Protein AF-F9EDN5-F1 (afdb_monomer)

Secondary structure (DSSP, 8-state):
----PPPPPTTS---HHHHHHHHHHHHHHHHHHIIIII--PPPEEE--SS-TTSPPEEEPS---HHHHHHHHHHH--SHHHHHHHHHHHHHHHHHHHHHHHHHHHHHHHHHHHHH---PPPPTTSTTGGGG-GGG-

Foldseek 3Di:
DPQPQDDDDPDDPDLVQLSVLVSVLSVLVVVLCCQQPVDKDDKDWAQDPVDNPDGTDIDHIDQHLVSLLPVQCVRDVDPVSVVVSVVSVVVSVVVNVVSVVSNVVSVVVNVVCVVDVDDADDPPDPRNCVSDPPPD

Solvent-accessible surface area (backbone atoms only — not comparable to full-atom values): 8125 Å² total; per-residue (Å²): 137,79,83,63,71,75,80,82,70,89,90,59,94,68,62,61,66,46,54,50,40,52,31,54,34,45,52,46,52,51,51,47,48,37,52,63,74,65,38,55,45,75,60,47,75,42,78,32,92,89,37,90,86,49,75,62,50,67,47,76,48,67,40,32,53,70,46,55,52,57,50,40,57,79,74,42,89,45,73,66,32,53,53,49,31,52,52,50,40,52,52,51,54,51,52,52,52,52,48,52,50,53,44,50,54,34,50,53,51,42,52,46,39,71,76,54,75,70,78,82,59,56,93,87,40,84,66,35,61,69,75,58,74,89,81,119

Mean predicted aligned error: 12.25 Å

pLDDT: mean 73.52, std 14.53, range [39.69, 97.12]

Sequence (136 aa):
MTDAIVPIPDGEPTNRKLVAIQNIKGTAENSRTWLMEEWTTPSQSFPSPLDPQAETVSIDAGKTMEDLKTSLTDIWDSDAATDYQTQITSAIDSITTVLDTIIDDLTTAEDSQKEDPGIDAEPDTPEYDWKDESQW

Radius of gyration: 23.81 Å; Cα contacts (8 Å, |Δi|>4): 117; chains: 1; bounding box: 49×28×69 Å

Structure (mmCIF, N/CA/C/O backbone):
data_AF-F9EDN5-F1
#
_entry.id   AF-F9EDN5-F1
#
loop_
_atom_site.group_PDB
_atom_site.id
_atom_site.type_symbol
_atom_site.label_atom_id
_atom_site.label_alt_id
_atom_site.label_comp_id
_atom_site.label_asym_id
_atom_site.label_entity_id
_atom_site.label_seq_id
_atom_site.pdbx_PDB_ins_code
_atom_site.Cartn_x
_atom_site.Cartn_y
_atom_site.Cartn_z
_atom_site.occupancy
_atom_site.B_iso_or_equiv
_atom_site.auth_seq_id
_atom_site.auth_comp_id
_atom_site.auth_asym_id
_atom_site.auth_atom_id
_atom_site.pdbx_PDB_model_num
ATOM 1 N N . MET A 1 1 ? -1.513 14.917 -0.577 1.00 46.66 1 MET A N 1
ATOM 2 C CA . MET A 1 1 ? -0.740 14.055 -1.489 1.00 46.66 1 MET A CA 1
ATOM 3 C C . MET A 1 1 ? -0.125 14.931 -2.557 1.00 46.66 1 MET A C 1
ATOM 5 O O . MET A 1 1 ? -0.850 15.521 -3.344 1.00 46.66 1 MET A O 1
ATOM 9 N N . THR A 1 2 ? 1.187 15.116 -2.506 1.00 45.91 2 THR A N 1
ATOM 10 C CA . THR A 1 2 ? 1.956 15.677 -3.619 1.00 45.91 2 THR A CA 1
ATOM 11 C C . THR A 1 2 ? 2.415 14.504 -4.467 1.00 45.91 2 THR A C 1
ATOM 13 O O . THR A 1 2 ? 3.152 13.660 -3.961 1.00 45.91 2 THR A O 1
ATOM 16 N N . ASP A 1 3 ? 1.954 14.427 -5.715 1.00 48.41 3 ASP A N 1
ATOM 17 C CA . ASP A 1 3 ? 2.448 13.438 -6.670 1.00 48.41 3 ASP A CA 1
ATOM 18 C C . ASP A 1 3 ? 3.951 13.655 -6.855 1.00 48.41 3 ASP A C 1
ATOM 20 O O . ASP A 1 3 ? 4.393 14.714 -7.307 1.00 48.41 3 ASP A O 1
ATOM 24 N N . ALA A 1 4 ? 4.749 12.667 -6.457 1.00 50.47 4 ALA A N 1
ATOM 25 C CA . ALA A 1 4 ? 6.178 12.652 -6.719 1.00 50.47 4 ALA A CA 1
ATOM 26 C C . ALA A 1 4 ? 6.387 12.278 -8.191 1.00 50.47 4 ALA A C 1
ATOM 28 O O . ALA A 1 4 ? 6.726 11.146 -8.516 1.00 50.47 4 ALA A O 1
ATOM 29 N N . ILE A 1 5 ? 6.115 13.223 -9.093 1.00 55.00 5 ILE A N 1
ATOM 30 C CA . ILE A 1 5 ? 6.429 13.061 -10.510 1.00 55.00 5 ILE A CA 1
ATOM 31 C C . ILE A 1 5 ? 7.941 13.214 -10.657 1.00 55.00 5 ILE A C 1
ATOM 33 O O . ILE A 1 5 ? 8.491 14.284 -10.383 1.00 55.00 5 ILE A O 1
ATOM 37 N N . VAL A 1 6 ? 8.615 12.152 -11.091 1.00 59.53 6 VAL A N 1
ATOM 38 C CA . VAL A 1 6 ? 10.029 12.204 -11.463 1.00 59.53 6 VAL A CA 1
ATOM 39 C C . VAL A 1 6 ? 10.152 13.058 -12.736 1.00 59.53 6 VAL A C 1
ATOM 41 O O . VAL A 1 6 ? 9.538 12.713 -13.750 1.00 59.53 6 VAL A O 1
ATOM 44 N N . PRO A 1 7 ? 10.900 14.182 -12.720 1.00 56.12 7 PRO A N 1
A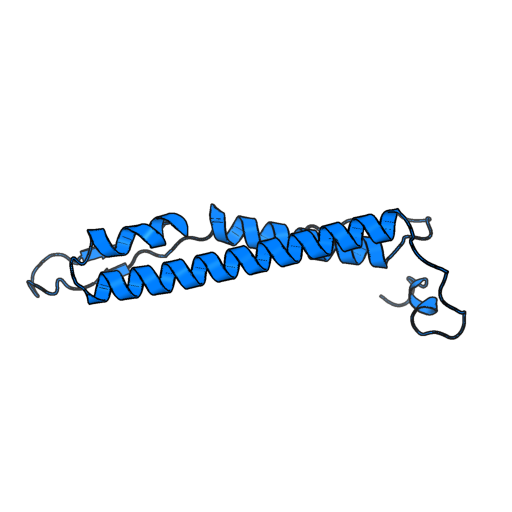TOM 45 C CA . PRO A 1 7 ? 11.074 15.019 -13.905 1.00 56.12 7 PRO A CA 1
ATOM 46 C C . PRO A 1 7 ? 11.821 14.259 -15.004 1.00 56.12 7 PRO A C 1
ATOM 48 O O . PRO A 1 7 ? 12.831 13.613 -14.727 1.00 56.12 7 PRO A O 1
ATOM 51 N N . ILE A 1 8 ? 11.362 14.380 -16.250 1.00 54.62 8 ILE A N 1
ATOM 52 C CA . ILE A 1 8 ? 12.083 13.871 -17.422 1.00 54.62 8 ILE A CA 1
ATOM 53 C C . ILE A 1 8 ? 13.250 14.833 -17.713 1.00 54.62 8 ILE A C 1
ATOM 55 O O . ILE A 1 8 ? 12.996 16.019 -17.937 1.00 54.62 8 ILE A O 1
ATOM 59 N N . PRO A 1 9 ? 14.520 14.388 -17.670 1.00 47.16 9 PRO A N 1
ATOM 60 C CA . PRO A 1 9 ? 15.643 15.226 -18.064 1.00 47.16 9 PRO A CA 1
ATOM 61 C C . PRO A 1 9 ? 15.644 15.442 -19.583 1.00 47.16 9 PRO A C 1
ATOM 63 O O . PRO A 1 9 ? 15.533 14.498 -20.362 1.00 47.16 9 PRO A O 1
ATOM 66 N N . ASP A 1 10 ? 15.800 16.699 -19.987 1.00 43.69 10 ASP A N 1
ATOM 67 C CA . ASP A 1 10 ? 15.799 17.128 -21.387 1.00 43.69 10 ASP A CA 1
ATOM 68 C C . ASP A 1 10 ? 17.019 16.551 -22.146 1.00 43.69 10 ASP A C 1
ATOM 70 O O . ASP A 1 10 ? 18.163 16.744 -21.724 1.00 43.69 10 ASP A O 1
ATOM 74 N N . GLY A 1 11 ? 16.794 15.869 -23.278 1.00 44.00 11 GLY A N 1
ATOM 75 C CA . GLY A 1 11 ? 17.844 15.521 -24.255 1.00 44.00 11 GLY A CA 1
ATOM 76 C C . GLY A 1 11 ? 18.440 14.099 -24.247 1.00 44.00 11 GLY A C 1
ATOM 77 O O . GLY A 1 11 ? 19.295 13.824 -25.088 1.00 44.00 11 GLY A O 1
ATOM 78 N N . GLU A 1 12 ? 17.997 13.181 -23.384 1.00 45.56 12 GLU A N 1
ATOM 79 C CA . GLU A 1 12 ? 18.328 11.740 -23.466 1.00 45.56 12 GLU A CA 1
ATOM 80 C C . GLU A 1 12 ? 17.126 10.955 -24.029 1.00 45.56 12 GLU A C 1
ATOM 82 O O . GLU A 1 12 ? 15.982 11.351 -23.770 1.00 45.56 12 GLU A O 1
ATOM 87 N N . PRO A 1 13 ? 17.319 9.836 -24.765 1.00 50.16 13 PRO A N 1
ATOM 88 C CA . PRO A 1 13 ? 16.231 8.912 -25.057 1.00 50.16 13 PRO A CA 1
ATOM 89 C C . PRO A 1 13 ? 15.766 8.309 -23.731 1.00 50.16 13 PRO A C 1
ATOM 91 O O . PRO A 1 13 ? 16.255 7.286 -23.260 1.00 50.16 13 PRO A O 1
ATOM 94 N N . THR A 1 14 ? 14.850 9.015 -23.080 1.00 59.91 14 THR A N 1
ATOM 95 C CA . THR A 1 14 ? 14.373 8.661 -21.756 1.00 59.91 14 THR A CA 1
ATOM 96 C C . THR A 1 14 ? 13.573 7.380 -21.907 1.00 59.91 14 THR A C 1
ATOM 98 O O . THR A 1 14 ? 12.619 7.340 -22.687 1.00 59.91 14 THR A O 1
ATOM 101 N N . ASN A 1 15 ? 13.941 6.329 -21.170 1.00 72.88 15 ASN A N 1
ATOM 102 C CA . ASN A 1 15 ? 13.101 5.145 -21.050 1.00 72.88 15 ASN A CA 1
ATOM 103 C C . ASN A 1 15 ? 11.786 5.568 -20.363 1.00 72.88 15 ASN A C 1
ATOM 105 O O . ASN A 1 15 ? 11.665 5.563 -19.138 1.00 72.88 15 ASN A O 1
ATOM 109 N N . ARG A 1 16 ? 10.799 5.993 -21.162 1.00 74.81 16 ARG A N 1
ATOM 110 C CA . ARG A 1 16 ? 9.505 6.501 -20.681 1.00 74.81 16 ARG A CA 1
ATOM 111 C C . ARG A 1 16 ? 8.740 5.443 -19.890 1.00 74.81 16 ARG A C 1
ATOM 113 O O . ARG A 1 16 ? 8.004 5.798 -18.973 1.00 74.81 16 ARG A O 1
ATOM 120 N N . LYS A 1 17 ? 8.960 4.155 -20.186 1.00 78.19 17 LYS A N 1
ATOM 121 C CA . LYS A 1 17 ? 8.410 3.041 -19.400 1.00 78.19 17 LYS A CA 1
ATOM 122 C C . LYS A 1 17 ? 8.993 3.032 -17.989 1.00 78.19 17 LYS A C 1
ATOM 124 O O . LYS A 1 17 ? 8.232 2.931 -17.034 1.00 78.19 17 LYS A O 1
ATOM 129 N N . LEU A 1 18 ? 10.310 3.205 -17.851 1.00 82.38 18 LEU A N 1
ATOM 130 C CA . LEU A 1 18 ? 10.971 3.296 -16.545 1.00 82.38 18 LEU A CA 1
ATOM 131 C C . LEU A 1 18 ? 10.439 4.478 -15.723 1.00 82.38 18 LEU A C 1
ATOM 133 O O . LEU A 1 18 ? 10.087 4.297 -14.560 1.00 82.38 18 LEU A O 1
ATOM 137 N N . VAL A 1 19 ? 10.299 5.659 -16.335 1.00 81.62 19 VAL A N 1
ATOM 138 C CA . VAL A 1 19 ? 9.727 6.838 -15.657 1.00 81.62 19 VAL A CA 1
ATOM 139 C C . VAL A 1 19 ? 8.284 6.580 -15.215 1.00 81.62 19 VAL A C 1
ATOM 141 O O . VAL A 1 19 ? 7.913 6.904 -14.087 1.00 81.62 19 VAL A O 1
ATOM 144 N N . ALA A 1 20 ? 7.464 5.958 -16.067 1.00 83.06 20 ALA A N 1
ATOM 145 C CA . ALA A 1 20 ? 6.093 5.602 -15.711 1.00 83.06 20 ALA A CA 1
ATOM 146 C C . ALA A 1 20 ? 6.039 4.623 -14.524 1.00 83.06 20 ALA A C 1
ATOM 148 O O . ALA A 1 20 ? 5.262 4.844 -13.596 1.00 83.06 20 ALA A O 1
ATOM 149 N N . ILE A 1 21 ? 6.889 3.588 -14.513 1.00 87.75 21 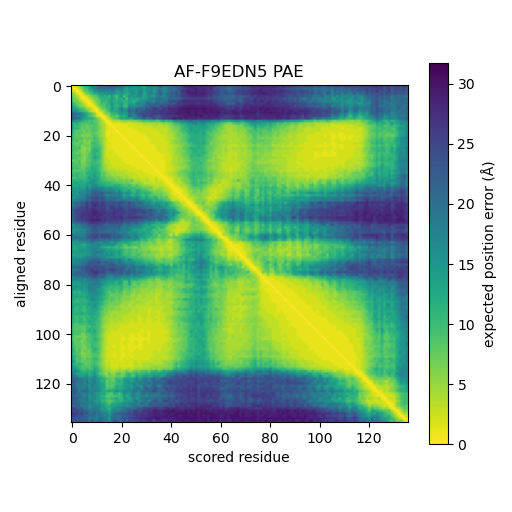ILE A N 1
ATOM 150 C CA . ILE A 1 21 ? 6.988 2.628 -13.401 1.00 87.75 21 ILE A CA 1
ATOM 151 C C . ILE A 1 21 ? 7.361 3.343 -12.100 1.00 87.75 21 ILE A C 1
ATOM 153 O O . ILE A 1 21 ? 6.706 3.134 -11.080 1.00 87.75 21 ILE A O 1
ATOM 157 N N . GLN A 1 22 ? 8.362 4.223 -12.138 1.00 88.31 22 GLN A N 1
ATOM 158 C CA . GLN A 1 22 ? 8.818 4.971 -10.965 1.00 88.31 22 GLN A CA 1
ATOM 159 C C . GLN A 1 22 ? 7.736 5.900 -10.408 1.00 88.31 22 GLN A C 1
ATOM 161 O O . GLN A 1 22 ? 7.541 5.952 -9.195 1.00 88.31 22 GLN A O 1
ATOM 166 N N . ASN A 1 23 ? 6.985 6.579 -11.278 1.00 87.00 23 ASN A N 1
ATOM 167 C CA . ASN A 1 23 ? 5.874 7.431 -10.855 1.00 87.00 23 ASN A CA 1
ATOM 168 C C . ASN A 1 23 ? 4.763 6.615 -10.175 1.00 87.00 23 ASN A C 1
ATOM 170 O O . ASN A 1 23 ? 4.310 6.979 -9.092 1.00 87.00 23 ASN A O 1
ATOM 174 N N . ILE A 1 24 ? 4.353 5.487 -10.769 1.00 89.31 24 ILE A N 1
ATOM 175 C CA . ILE A 1 24 ? 3.312 4.620 -10.188 1.00 89.31 24 ILE A CA 1
ATOM 176 C C . ILE A 1 24 ? 3.783 4.045 -8.847 1.00 89.31 24 ILE A C 1
ATOM 178 O O . ILE A 1 24 ? 3.016 4.027 -7.883 1.00 89.31 24 ILE A O 1
ATOM 182 N N . LYS A 1 25 ? 5.052 3.628 -8.763 1.00 91.38 25 LYS A N 1
ATOM 183 C CA . LYS A 1 25 ? 5.664 3.143 -7.522 1.00 91.38 25 LYS A CA 1
ATOM 184 C C . LYS A 1 25 ? 5.634 4.205 -6.431 1.00 91.38 25 LYS A C 1
ATOM 186 O O . LYS A 1 25 ? 5.146 3.922 -5.341 1.00 91.38 25 LYS A O 1
ATOM 191 N N . GLY A 1 26 ?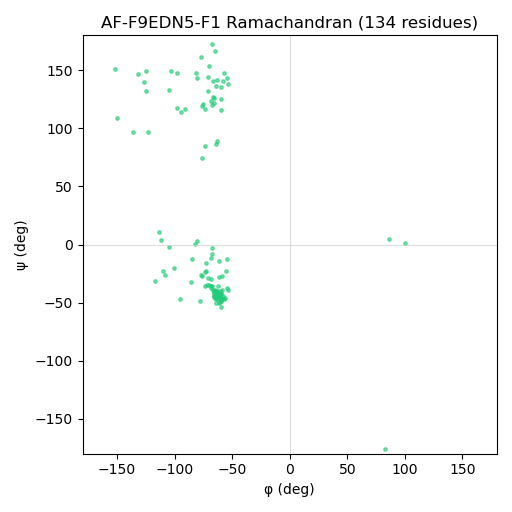 6.046 5.434 -6.739 1.00 89.75 26 GLY A N 1
ATOM 192 C CA . GLY A 1 26 ? 5.989 6.546 -5.791 1.00 89.75 26 GLY A CA 1
ATOM 193 C C . GLY A 1 26 ? 4.567 6.831 -5.294 1.00 89.75 26 GLY A C 1
ATOM 194 O O . GLY A 1 26 ? 4.357 7.071 -4.106 1.00 89.75 26 GLY A O 1
ATOM 195 N N . THR A 1 27 ? 3.554 6.749 -6.163 1.00 90.75 27 THR A N 1
ATOM 196 C CA . THR A 1 27 ? 2.146 6.868 -5.746 1.00 90.75 27 THR A CA 1
ATOM 197 C C . THR A 1 27 ? 1.716 5.725 -4.819 1.00 90.75 27 THR A C 1
ATOM 199 O O . THR A 1 27 ? 1.004 5.975 -3.840 1.00 90.75 27 THR A O 1
ATOM 202 N N . ALA A 1 28 ? 2.143 4.486 -5.086 1.00 90.88 28 ALA A N 1
ATOM 203 C CA . ALA A 1 28 ? 1.845 3.333 -4.236 1.00 90.88 28 ALA A CA 1
ATOM 204 C C . ALA A 1 28 ? 2.507 3.456 -2.851 1.00 90.88 28 ALA A C 1
ATOM 206 O O . ALA A 1 28 ? 1.834 3.276 -1.836 1.00 90.88 28 ALA A O 1
ATOM 207 N N . GLU A 1 29 ? 3.781 3.855 -2.802 1.00 92.94 29 GLU A N 1
ATOM 208 C CA . GLU A 1 29 ? 4.521 4.124 -1.562 1.00 92.94 29 GLU A CA 1
ATOM 209 C C . GLU A 1 29 ? 3.852 5.238 -0.743 1.00 92.94 29 GLU A C 1
ATOM 211 O O . GLU A 1 29 ? 3.555 5.045 0.435 1.00 92.94 29 GLU A O 1
ATOM 216 N N . ASN A 1 30 ? 3.498 6.360 -1.378 1.00 90.56 30 ASN A N 1
ATOM 217 C CA . ASN A 1 30 ? 2.779 7.453 -0.717 1.00 90.56 30 ASN A CA 1
ATOM 218 C C . ASN A 1 30 ? 1.412 7.009 -0.176 1.00 90.56 30 ASN A C 1
ATOM 220 O O . ASN A 1 30 ? 1.016 7.413 0.916 1.00 90.56 30 ASN A O 1
ATOM 224 N N . SER A 1 31 ? 0.682 6.179 -0.926 1.00 90.19 31 SER A N 1
ATOM 225 C CA . SER A 1 31 ? -0.618 5.650 -0.494 1.00 90.19 31 SER A CA 1
ATOM 226 C C . SER A 1 31 ? -0.475 4.732 0.717 1.00 90.19 31 SER A C 1
ATOM 228 O O . SER A 1 31 ? -1.272 4.812 1.651 1.00 90.19 31 SER A O 1
ATOM 230 N N . ARG A 1 32 ? 0.566 3.893 0.726 1.00 90.06 32 ARG A N 1
ATOM 231 C CA . ARG A 1 32 ? 0.905 3.013 1.844 1.00 90.06 32 ARG A CA 1
ATOM 232 C C . ARG A 1 32 ? 1.276 3.806 3.092 1.00 90.06 32 ARG A C 1
ATOM 234 O O . ARG A 1 32 ? 0.712 3.548 4.153 1.00 90.06 32 ARG A O 1
ATOM 241 N N . THR A 1 33 ? 2.174 4.781 2.969 1.00 88.88 33 THR A N 1
ATOM 242 C CA . THR A 1 33 ? 2.558 5.661 4.080 1.00 88.88 33 THR A CA 1
ATOM 243 C C . THR A 1 33 ? 1.351 6.415 4.616 1.00 88.88 33 THR A C 1
ATOM 245 O O . THR A 1 33 ? 1.100 6.380 5.817 1.00 88.88 33 THR A O 1
ATOM 248 N N . TRP A 1 34 ? 0.543 7.016 3.739 1.00 88.25 34 TRP A N 1
ATOM 249 C CA . TRP A 1 34 ? -0.666 7.713 4.164 1.00 88.25 34 TRP A CA 1
ATOM 250 C C . TRP A 1 34 ? -1.599 6.792 4.953 1.00 88.25 34 TRP A C 1
ATOM 252 O O . TRP A 1 34 ? -2.059 7.163 6.026 1.00 88.25 34 TRP A O 1
ATOM 262 N N . LEU A 1 35 ? -1.846 5.575 4.462 1.00 85.25 35 LEU A N 1
ATOM 263 C CA . LEU A 1 35 ? -2.759 4.641 5.113 1.00 85.25 35 LEU A CA 1
ATOM 264 C C . LEU A 1 35 ? -2.266 4.192 6.496 1.00 85.25 35 LEU A C 1
ATOM 266 O O . LEU A 1 35 ? -3.076 4.047 7.410 1.00 85.25 35 LEU A O 1
ATOM 270 N N . MET A 1 36 ? -0.963 3.944 6.647 1.00 82.06 36 MET A N 1
ATOM 271 C CA . MET A 1 36 ? -0.406 3.412 7.895 1.00 82.06 36 MET A CA 1
ATOM 272 C C . MET A 1 36 ? -0.075 4.496 8.924 1.00 82.06 36 MET A C 1
ATOM 274 O O . MET A 1 36 ? -0.186 4.241 10.121 1.00 82.06 36 MET A O 1
ATOM 278 N N . GLU A 1 37 ? 0.329 5.685 8.476 1.00 83.31 37 GLU A N 1
ATOM 279 C CA . GLU A 1 37 ? 0.935 6.702 9.344 1.00 83.31 37 GLU A CA 1
ATOM 280 C C . GLU A 1 37 ? 0.110 7.990 9.445 1.00 83.31 37 GLU A C 1
ATOM 282 O O . GLU A 1 37 ? 0.119 8.636 10.491 1.00 83.31 37 GLU A O 1
ATOM 287 N N . GLU A 1 38 ? -0.616 8.376 8.391 1.00 84.31 38 GLU A N 1
ATOM 288 C CA . GLU A 1 38 ? -1.309 9.673 8.336 1.00 84.31 38 GLU A CA 1
ATOM 289 C C . GLU A 1 38 ? -2.833 9.563 8.453 1.00 84.31 38 GLU A C 1
ATOM 291 O O . GLU A 1 38 ? -3.503 10.515 8.868 1.00 84.31 38 GLU A O 1
ATOM 296 N N . TRP A 1 39 ? -3.408 8.423 8.068 1.00 82.88 39 TRP A N 1
ATOM 297 C CA . TRP A 1 39 ? -4.842 8.209 8.126 1.00 82.88 39 TRP A CA 1
ATOM 298 C C . TRP A 1 39 ? -5.309 8.184 9.577 1.00 82.88 39 TRP A C 1
ATOM 300 O O . TRP A 1 39 ? -4.813 7.426 10.410 1.00 82.88 39 TRP A O 1
ATOM 310 N N . THR A 1 40 ? -6.301 9.021 9.863 1.00 80.38 40 THR A N 1
ATOM 311 C CA . THR A 1 40 ? -6.873 9.173 11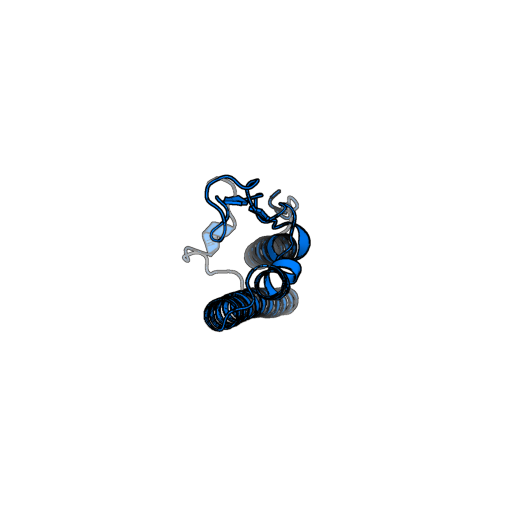.197 1.00 80.38 40 THR A CA 1
ATOM 312 C C . THR A 1 40 ? -8.388 9.114 11.139 1.00 80.38 40 THR A C 1
ATOM 314 O O . THR A 1 40 ? -9.020 9.577 10.183 1.00 80.38 40 THR A O 1
ATOM 317 N N . THR A 1 41 ? -8.995 8.567 12.190 1.00 73.75 41 THR A N 1
ATOM 318 C CA . THR A 1 41 ? -10.449 8.609 12.345 1.00 73.75 41 THR A CA 1
ATOM 319 C C . THR A 1 41 ? -10.903 9.960 12.906 1.00 73.75 41 THR A C 1
ATOM 321 O O . THR A 1 41 ? -10.230 10.522 13.777 1.00 73.75 41 THR A O 1
ATOM 324 N N . PRO A 1 42 ? -12.056 10.496 12.467 1.00 72.12 42 PRO A N 1
ATOM 325 C CA . PRO A 1 42 ? -12.685 11.635 13.126 1.00 72.12 42 PRO A CA 1
ATOM 326 C C . PRO A 1 42 ? -13.253 11.228 14.492 1.00 72.12 42 PRO A C 1
ATOM 328 O O . PRO A 1 42 ? -13.638 10.073 14.686 1.00 72.12 42 PRO A O 1
ATOM 3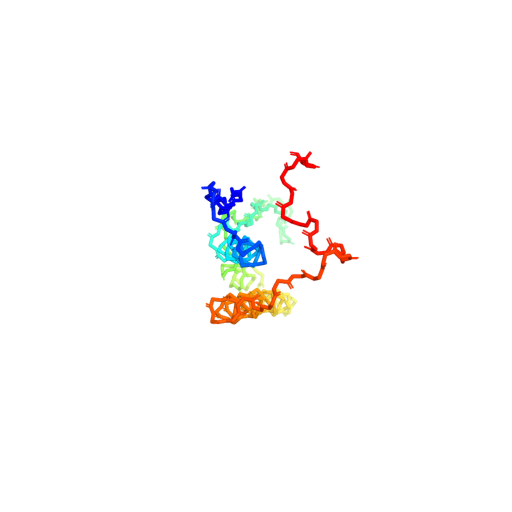31 N N . SER A 1 43 ? -13.363 12.187 15.415 1.00 74.38 43 SER A N 1
ATOM 332 C CA . SER A 1 43 ? -14.033 11.962 16.698 1.00 74.38 43 SER A CA 1
ATOM 333 C C . SER A 1 43 ? -15.499 11.636 16.450 1.00 74.38 43 SER A C 1
ATOM 335 O O . SER A 1 43 ? -16.143 12.266 15.605 1.00 74.38 43 SER A O 1
ATOM 337 N N . GLN A 1 44 ? -16.048 10.709 17.226 1.00 70.19 44 GLN A N 1
ATOM 338 C CA . GLN A 1 44 ? -17.479 10.419 17.220 1.00 70.19 44 GLN A CA 1
ATOM 339 C C . GLN A 1 44 ? -18.032 10.506 18.636 1.00 70.19 44 GLN A C 1
ATOM 341 O O . GLN A 1 44 ? -17.388 10.060 19.577 1.00 70.19 44 GLN A O 1
ATOM 346 N N . SER A 1 45 ? -19.227 11.069 18.790 1.00 74.56 45 SER A N 1
ATOM 347 C CA . SER A 1 45 ? -19.911 11.148 20.081 1.00 74.56 45 SER A CA 1
ATOM 348 C C . SER A 1 45 ? -21.290 10.522 19.963 1.00 74.56 45 SER A C 1
ATOM 350 O O . SER A 1 45 ? -22.043 10.839 19.040 1.00 74.56 45 SER A O 1
ATOM 352 N N . PHE A 1 46 ? -21.629 9.659 20.915 1.00 71.81 46 PHE A N 1
ATOM 353 C CA . PHE A 1 46 ? -22.902 8.948 20.943 1.00 71.81 46 PHE A CA 1
ATOM 354 C C . PHE A 1 46 ? -23.620 9.181 22.277 1.00 71.81 46 PHE A C 1
ATOM 356 O O . PHE A 1 46 ? -22.964 9.345 23.311 1.00 71.81 46 PHE A O 1
ATOM 363 N N . PRO A 1 47 ? -24.964 9.177 22.289 1.00 69.06 47 PRO A N 1
ATOM 364 C CA . PRO A 1 47 ? -25.725 9.137 23.533 1.00 69.06 47 PRO A CA 1
ATOM 365 C C . PRO A 1 47 ? -25.346 7.892 24.340 1.00 69.06 47 PRO A C 1
ATOM 367 O O . PRO A 1 47 ? -25.175 6.818 23.761 1.00 69.06 47 PRO A O 1
ATOM 370 N N . SER A 1 48 ? -25.233 8.017 25.664 1.00 65.81 48 SER A N 1
ATOM 371 C CA . SER A 1 48 ? -24.954 6.860 26.517 1.00 65.81 48 SER A CA 1
ATOM 372 C C . SER A 1 48 ? -26.067 5.807 26.366 1.00 65.81 48 SER A C 1
ATOM 374 O O . SER A 1 48 ? -27.243 6.123 26.571 1.00 65.81 48 SER A O 1
ATOM 376 N N . PRO A 1 49 ? -25.731 4.547 26.027 1.00 59.41 49 PRO A N 1
ATOM 377 C CA . PRO A 1 49 ? -26.722 3.482 25.873 1.00 59.41 49 PRO A CA 1
ATOM 378 C C . PRO A 1 49 ? -27.295 3.004 27.216 1.00 59.41 49 PRO A C 1
ATOM 380 O O . PRO A 1 49 ? -28.326 2.335 27.236 1.00 59.41 49 PRO A O 1
ATOM 383 N N . LEU A 1 50 ? -26.637 3.338 28.331 1.00 63.19 50 LEU A N 1
ATOM 384 C CA . LEU A 1 50 ? -27.015 2.908 29.681 1.00 63.19 50 LEU A CA 1
ATOM 385 C C . LEU A 1 50 ? -27.769 3.991 30.467 1.00 63.19 50 LEU A C 1
ATOM 387 O O . LEU A 1 50 ? -28.478 3.661 31.415 1.00 63.19 50 LEU A O 1
ATOM 391 N N . ASP A 1 51 ? -27.649 5.261 30.072 1.00 65.00 51 ASP A N 1
ATOM 392 C CA . ASP A 1 51 ? -28.372 6.374 30.690 1.00 65.00 51 ASP A CA 1
ATOM 393 C C . ASP A 1 51 ? -28.635 7.498 29.665 1.00 65.00 51 ASP A C 1
ATOM 395 O O . ASP A 1 51 ? -27.712 8.230 29.306 1.00 65.00 51 ASP A O 1
ATOM 399 N N . PRO A 1 52 ? -29.890 7.694 29.221 1.00 65.06 52 PRO A N 1
ATOM 400 C CA . PRO A 1 52 ? -30.265 8.745 28.273 1.00 65.06 52 PRO A CA 1
ATOM 401 C C . PRO A 1 52 ? -30.001 10.182 28.754 1.00 65.06 52 PRO A C 1
ATOM 403 O O . PRO A 1 52 ? -30.092 11.104 27.945 1.00 65.06 52 PRO A O 1
ATOM 406 N N . GLN A 1 53 ? -29.740 10.391 30.051 1.00 73.69 53 GLN A N 1
ATOM 407 C CA . GLN A 1 53 ? -29.410 11.696 30.635 1.00 73.69 53 GLN A CA 1
ATOM 408 C C . GLN A 1 53 ? -27.920 11.861 30.978 1.00 73.69 53 GLN A C 1
ATOM 410 O O . GLN A 1 53 ? -27.529 12.938 31.433 1.00 73.69 53 GLN A O 1
ATOM 415 N N . ALA A 1 54 ? -27.089 10.836 30.764 1.00 65.44 54 ALA A N 1
ATOM 416 C CA . ALA A 1 54 ? -25.650 10.921 30.996 1.00 65.44 54 ALA A CA 1
ATOM 417 C C . ALA A 1 54 ? -24.913 11.673 29.875 1.00 65.44 54 ALA A C 1
ATOM 419 O O . ALA A 1 54 ? -25.411 11.817 28.754 1.00 65.44 54 ALA A O 1
ATOM 420 N N . GLU A 1 55 ? -23.696 12.132 30.189 1.00 65.19 55 GLU A N 1
ATOM 421 C CA . GLU A 1 55 ? -22.773 12.721 29.216 1.00 65.19 55 GLU A CA 1
ATOM 422 C C . GLU A 1 55 ? -22.537 11.769 28.032 1.00 65.19 55 GLU A C 1
ATOM 424 O O . GLU A 1 55 ? -22.505 10.544 28.174 1.00 65.19 55 GLU A O 1
ATOM 429 N N . THR A 1 56 ? -22.403 12.344 26.836 1.00 65.50 56 THR A N 1
ATOM 430 C CA . THR A 1 56 ? -22.139 11.596 25.603 1.00 65.50 56 THR A CA 1
ATOM 431 C C . THR A 1 56 ? -20.835 10.814 25.713 1.00 65.50 56 THR A C 1
ATOM 433 O O . THR A 1 56 ? -19.817 11.371 26.120 1.00 65.50 56 THR A O 1
ATOM 436 N N . VAL A 1 57 ? -20.845 9.551 25.282 1.00 63.81 57 VAL A N 1
ATOM 437 C CA . VAL A 1 57 ? -19.621 8.758 25.133 1.00 63.81 57 VAL A CA 1
ATOM 438 C C . VAL A 1 57 ? -18.905 9.246 23.879 1.00 63.81 57 VAL A C 1
ATOM 440 O O . VAL A 1 57 ? -19.483 9.210 22.792 1.00 63.81 57 VAL A O 1
ATOM 443 N N . SER A 1 58 ? -17.665 9.707 24.032 1.00 65.31 58 SER A N 1
ATOM 444 C CA . SER A 1 58 ? -16.830 10.168 22.922 1.00 65.31 58 SER A CA 1
ATOM 445 C C . SER A 1 58 ? -15.752 9.142 22.592 1.00 65.31 58 SER A C 1
ATOM 447 O O . SER A 1 58 ? -15.067 8.636 23.476 1.00 65.31 58 SER A O 1
ATOM 449 N N . ILE A 1 59 ? -15.607 8.860 21.304 1.00 66.56 59 ILE A N 1
ATOM 450 C CA . ILE A 1 59 ? -14.464 8.180 20.707 1.00 66.56 59 ILE A CA 1
ATOM 451 C C . ILE A 1 59 ? -13.561 9.277 20.148 1.00 66.56 59 ILE A C 1
ATOM 453 O O . ILE A 1 59 ? -13.987 10.039 19.274 1.00 66.56 59 ILE A O 1
ATOM 457 N N . ASP A 1 60 ? -12.344 9.385 20.676 1.00 64.81 60 ASP A N 1
ATOM 458 C CA . ASP A 1 60 ? -11.391 10.423 20.278 1.00 64.81 60 ASP A CA 1
ATOM 459 C C . ASP A 1 60 ? -10.910 10.254 18.825 1.00 64.81 60 ASP A C 1
ATOM 461 O O . ASP A 1 60 ? -10.657 9.141 18.356 1.00 64.81 60 ASP A O 1
ATOM 465 N N . ALA A 1 61 ? -10.772 11.381 18.117 1.00 60.06 61 ALA A N 1
ATOM 466 C CA . ALA A 1 61 ? -10.125 11.473 16.811 1.00 60.06 61 ALA A CA 1
ATOM 467 C C . ALA A 1 61 ? -8.633 11.134 16.900 1.00 60.06 61 ALA A C 1
ATOM 469 O O . ALA A 1 61 ? -8.030 11.180 17.971 1.00 60.06 61 ALA A O 1
ATOM 470 N N . GLY A 1 62 ? -8.006 10.910 15.746 1.00 57.00 62 GLY A N 1
ATOM 471 C CA . GLY A 1 62 ? -6.545 10.809 15.663 1.00 57.00 62 GLY A CA 1
ATOM 472 C C . GLY A 1 62 ? -5.998 9.411 15.936 1.00 57.00 62 GLY A C 1
ATOM 473 O O . GLY A 1 62 ? -4.785 9.235 15.949 1.00 57.00 62 GLY A O 1
ATOM 474 N N . LYS A 1 63 ? -6.878 8.423 16.118 1.00 67.44 63 LYS A N 1
ATOM 475 C CA . LYS A 1 63 ? -6.517 7.007 16.137 1.00 67.44 63 LYS A CA 1
ATOM 476 C C . LYS A 1 63 ? -6.023 6.629 14.734 1.00 67.44 63 LYS A C 1
ATOM 478 O O . LYS A 1 63 ? -6.745 6.824 13.753 1.00 67.44 63 LYS A O 1
ATOM 483 N N . THR A 1 64 ? -4.790 6.142 14.655 1.00 73.12 64 THR A N 1
ATOM 484 C CA . THR A 1 64 ? -4.201 5.550 13.450 1.00 73.12 64 THR A CA 1
ATOM 485 C C . THR A 1 64 ? -4.897 4.234 13.097 1.00 73.12 64 THR A C 1
ATOM 487 O O . THR A 1 64 ? -5.700 3.697 13.865 1.00 73.12 64 THR A O 1
ATOM 490 N N . MET A 1 65 ? -4.563 3.671 11.939 1.00 72.69 65 MET A N 1
ATOM 491 C CA . MET A 1 65 ? -5.039 2.352 11.522 1.00 72.69 65 MET A CA 1
ATOM 492 C C . MET A 1 65 ? -4.757 1.257 12.575 1.00 72.69 65 MET A C 1
ATOM 494 O O . MET A 1 65 ? -5.613 0.417 12.852 1.00 72.69 65 MET A O 1
ATOM 498 N N . GLU A 1 66 ? -3.587 1.300 13.218 1.00 73.56 66 GLU A N 1
ATOM 499 C CA . GLU A 1 66 ? -3.208 0.376 14.297 1.00 73.56 66 GLU A CA 1
ATOM 500 C C . GLU A 1 66 ? -4.002 0.625 15.591 1.00 73.56 66 GLU A C 1
ATOM 502 O O . GLU A 1 66 ? -4.404 -0.314 16.282 1.00 73.56 66 GLU A O 1
ATOM 507 N N . ASP A 1 67 ? -4.329 1.880 15.893 1.00 74.06 67 ASP A N 1
ATOM 508 C CA . ASP A 1 67 ? -5.183 2.200 17.037 1.00 74.06 67 ASP A CA 1
ATOM 509 C C . ASP A 1 67 ? -6.633 1.728 16.831 1.00 74.06 67 ASP A C 1
ATOM 511 O O . ASP A 1 67 ? -7.334 1.378 17.787 1.00 74.06 67 ASP A O 1
ATOM 515 N N . LEU A 1 68 ? -7.108 1.684 15.582 1.00 72.62 68 LEU A N 1
ATOM 516 C CA . LEU A 1 68 ? -8.432 1.155 15.265 1.00 72.62 68 LEU A CA 1
ATOM 517 C C . LEU A 1 68 ? -8.511 -0.356 15.527 1.00 72.62 68 LEU A C 1
ATOM 519 O O . LEU A 1 68 ? -9.531 -0.821 16.039 1.00 72.62 68 LEU A O 1
ATOM 523 N N . LYS A 1 69 ? -7.426 -1.105 15.273 1.00 71.62 69 LYS A N 1
ATOM 524 C CA . LYS A 1 69 ? -7.352 -2.545 15.577 1.00 71.62 69 LYS A CA 1
ATOM 525 C C . LYS A 1 69 ? -7.566 -2.842 17.056 1.00 71.62 69 LYS A C 1
ATOM 527 O O . LYS A 1 69 ? -8.029 -3.923 17.387 1.00 71.62 69 LYS A O 1
ATOM 532 N N . THR A 1 70 ? -7.257 -1.911 17.954 1.00 69.00 70 THR A N 1
ATOM 533 C CA . THR A 1 70 ? -7.283 -2.145 19.409 1.00 69.00 70 THR A CA 1
ATOM 534 C C . THR A 1 70 ? -8.406 -1.401 20.136 1.00 69.00 70 THR A C 1
ATOM 536 O O . THR A 1 70 ? -8.839 -1.840 21.194 1.00 69.00 70 THR A O 1
ATOM 539 N N . SER A 1 71 ? -8.942 -0.316 19.567 1.00 65.56 71 SER A N 1
ATOM 540 C CA . SER A 1 71 ? -9.864 0.583 20.283 1.00 65.56 71 SER A CA 1
ATOM 541 C C . SER A 1 71 ? -11.281 0.051 20.536 1.00 65.56 71 SER A C 1
ATOM 543 O O . SER A 1 71 ? -11.942 0.533 21.453 1.00 65.56 71 SER A O 1
ATOM 545 N N . LEU A 1 72 ? -11.772 -0.916 19.757 1.00 62.91 72 LEU A N 1
ATOM 546 C CA . LEU A 1 72 ? -13.162 -1.383 19.875 1.00 62.91 72 LEU A CA 1
ATOM 547 C C . LEU A 1 72 ? -13.428 -2.208 21.140 1.00 62.91 72 LEU A C 1
ATOM 549 O O . LEU A 1 72 ? -14.502 -2.080 21.727 1.00 62.91 72 LEU A O 1
ATOM 553 N N . THR A 1 73 ? -12.452 -2.996 21.591 1.00 60.28 73 THR A N 1
ATOM 554 C CA . THR A 1 73 ? -12.568 -3.819 22.807 1.00 60.28 73 THR A CA 1
ATOM 555 C C . THR A 1 73 ? -12.571 -3.000 24.091 1.00 60.28 73 THR A C 1
ATOM 557 O O . THR A 1 73 ? -13.199 -3.401 25.064 1.00 60.28 73 THR A O 1
ATOM 560 N N . ASP A 1 74 ? -11.914 -1.839 24.092 1.00 62.06 74 ASP A N 1
ATOM 561 C CA . ASP A 1 74 ? -11.824 -0.987 25.283 1.00 62.06 74 ASP A CA 1
ATOM 562 C C . ASP A 1 74 ? -13.123 -0.216 25.549 1.00 62.06 74 ASP A C 1
ATOM 564 O O . ASP A 1 74 ? -13.413 0.159 26.685 1.00 62.06 74 ASP A O 1
ATOM 568 N N . ILE A 1 75 ? -13.900 0.048 24.494 1.00 60.47 75 ILE A N 1
ATOM 569 C CA . ILE A 1 75 ? -15.092 0.898 24.563 1.00 60.47 75 ILE A CA 1
ATOM 570 C C . ILE A 1 75 ? -16.342 0.043 24.759 1.00 60.47 75 ILE A C 1
ATOM 572 O O . ILE A 1 75 ? -17.155 0.359 25.629 1.00 60.47 75 ILE A O 1
ATOM 576 N N . TRP A 1 76 ? -16.501 -1.038 23.986 1.00 65.38 76 TRP A N 1
ATOM 577 C CA . TRP A 1 76 ? -17.666 -1.924 24.046 1.00 65.38 76 TRP A CA 1
ATOM 578 C C . TRP A 1 76 ? -17.231 -3.367 24.326 1.00 65.38 76 TRP A C 1
ATOM 580 O O . TRP A 1 76 ? -16.910 -4.110 23.405 1.00 65.38 76 TRP A O 1
ATOM 590 N N . ASP A 1 77 ? -17.287 -3.794 25.589 1.00 68.75 77 ASP A N 1
ATOM 591 C CA . ASP A 1 77 ? -17.062 -5.196 25.971 1.00 68.75 77 ASP A CA 1
ATOM 592 C C . ASP A 1 77 ? -18.275 -6.059 25.567 1.00 68.75 77 ASP A C 1
ATOM 594 O O . ASP A 1 77 ? -19.237 -6.233 26.320 1.00 68.75 77 ASP A O 1
ATOM 598 N N . SER A 1 78 ? -18.294 -6.506 24.308 1.00 73.56 78 SER A N 1
ATOM 599 C CA . SER A 1 78 ? -19.346 -7.358 23.745 1.00 73.56 78 SER A CA 1
ATOM 600 C C . SER A 1 78 ? -18.815 -8.242 22.616 1.00 73.56 78 SER A C 1
ATOM 602 O O . SER A 1 78 ? -17.935 -7.826 21.862 1.00 73.56 78 SER A O 1
ATOM 604 N N . ASP A 1 79 ? -19.416 -9.421 22.427 1.00 76.19 79 ASP A N 1
ATOM 605 C CA . ASP A 1 79 ? -19.063 -10.338 21.329 1.00 76.19 79 ASP A CA 1
ATOM 606 C C . ASP A 1 79 ? -19.136 -9.652 19.953 1.00 76.19 79 ASP A C 1
ATOM 608 O O . ASP A 1 79 ? -18.281 -9.860 19.095 1.00 76.19 79 ASP A O 1
ATOM 612 N N . ALA A 1 80 ? -20.116 -8.762 19.759 1.00 75.25 80 ALA A N 1
ATOM 613 C CA . ALA A 1 80 ? -20.267 -8.004 18.520 1.00 75.25 80 ALA A CA 1
ATOM 614 C C . ALA A 1 80 ? -19.094 -7.039 18.268 1.00 75.25 80 ALA A C 1
ATOM 616 O O . ALA A 1 80 ? -18.659 -6.890 17.129 1.00 75.25 80 ALA A O 1
ATOM 617 N N . ALA A 1 81 ? -18.570 -6.387 19.310 1.00 73.75 81 ALA A N 1
ATOM 618 C CA . ALA A 1 81 ? -17.423 -5.489 19.179 1.00 73.75 81 ALA A CA 1
ATOM 619 C C . ALA A 1 81 ? -16.148 -6.251 18.789 1.00 73.75 81 ALA A C 1
ATOM 621 O O . ALA A 1 81 ? -15.406 -5.787 17.922 1.00 73.75 81 ALA A O 1
ATOM 622 N N . THR A 1 82 ? -15.944 -7.445 19.352 1.00 76.69 82 THR A N 1
ATOM 623 C CA . THR A 1 82 ? -14.849 -8.358 18.983 1.00 76.69 82 THR A CA 1
ATOM 624 C C . THR A 1 82 ? -14.952 -8.817 17.522 1.00 76.69 82 THR A C 1
ATOM 626 O O . THR A 1 82 ? -13.955 -8.820 16.793 1.00 76.69 82 THR A O 1
ATOM 629 N N . ASP A 1 83 ? -16.159 -9.148 17.053 1.00 79.50 83 ASP A N 1
ATOM 630 C CA . ASP A 1 83 ? -16.407 -9.522 15.653 1.00 79.50 83 ASP A CA 1
ATOM 631 C C . ASP A 1 83 ? -16.123 -8.362 14.687 1.00 79.50 83 ASP A C 1
ATOM 633 O O . ASP A 1 83 ? -15.504 -8.558 13.635 1.00 79.50 83 ASP A O 1
ATOM 637 N N . TYR A 1 84 ? -16.541 -7.138 15.027 1.00 75.94 84 TYR A N 1
ATOM 638 C CA . TYR A 1 84 ? -16.231 -5.955 14.221 1.00 75.94 84 TYR A CA 1
ATOM 639 C C . TYR A 1 84 ? -14.733 -5.643 14.215 1.00 75.94 84 TYR A C 1
ATOM 641 O O . TYR A 1 84 ? -14.177 -5.376 13.150 1.00 75.94 84 TYR A O 1
ATOM 649 N N . GLN A 1 85 ? -14.064 -5.730 15.366 1.00 78.00 85 GLN A N 1
ATOM 650 C CA . GLN A 1 85 ? -12.615 -5.553 15.474 1.00 78.00 85 GLN A CA 1
ATOM 651 C C . GLN A 1 85 ? -11.858 -6.543 14.587 1.00 78.00 85 GLN A C 1
ATOM 653 O O . GLN A 1 85 ? -10.944 -6.149 13.861 1.00 78.00 85 GLN A O 1
ATOM 658 N N . THR A 1 86 ? -12.266 -7.813 14.598 1.00 82.00 86 THR A N 1
ATOM 659 C CA . THR A 1 86 ? -11.666 -8.864 13.768 1.00 82.00 86 THR A CA 1
ATOM 660 C C . THR A 1 86 ? -11.834 -8.557 12.280 1.00 82.00 86 THR A C 1
ATOM 662 O O . THR A 1 86 ? -10.867 -8.623 11.522 1.00 82.00 86 THR A O 1
ATOM 665 N N . GLN A 1 87 ? -13.042 -8.174 11.854 1.00 82.75 87 GLN A N 1
ATOM 666 C CA . GLN A 1 87 ? -13.317 -7.835 10.454 1.00 82.75 87 GLN A CA 1
ATOM 667 C C . GLN A 1 87 ? -12.530 -6.608 9.989 1.00 82.75 87 GLN A C 1
ATOM 669 O O . GLN A 1 87 ? -11.939 -6.636 8.911 1.00 82.75 87 GLN A O 1
ATOM 674 N N . ILE A 1 88 ? -12.489 -5.553 10.807 1.00 82.25 88 ILE A N 1
ATOM 675 C CA . ILE A 1 88 ? -11.713 -4.348 10.511 1.00 82.25 88 ILE A CA 1
ATOM 676 C C . ILE A 1 88 ? -10.231 -4.704 10.409 1.00 82.25 88 ILE A C 1
ATOM 678 O O . ILE A 1 88 ? -9.616 -4.408 9.394 1.00 82.25 88 ILE A O 1
ATOM 682 N N . THR A 1 89 ? -9.676 -5.418 11.388 1.00 82.62 89 THR A N 1
ATOM 683 C CA . THR A 1 89 ? -8.266 -5.845 11.372 1.00 82.62 89 THR A CA 1
ATOM 684 C C . THR A 1 89 ? -7.933 -6.648 10.113 1.00 82.62 89 THR A C 1
ATOM 686 O O . THR A 1 89 ? -6.959 -6.345 9.430 1.00 82.62 89 THR A O 1
ATOM 689 N N . SER A 1 90 ? -8.783 -7.608 9.737 1.00 85.62 90 SER A N 1
ATOM 690 C CA . SER A 1 90 ? -8.591 -8.407 8.522 1.00 85.62 90 SER A CA 1
ATOM 691 C C . SER A 1 90 ? -8.649 -7.570 7.239 1.00 85.62 90 SER A C 1
ATOM 693 O O . SER A 1 90 ? -7.852 -7.794 6.324 1.00 85.62 90 SER A O 1
ATOM 695 N N . ALA A 1 91 ? -9.558 -6.593 7.161 1.00 85.75 91 ALA A N 1
ATOM 696 C CA . ALA A 1 91 ? -9.647 -5.685 6.021 1.00 85.75 91 ALA A CA 1
ATOM 697 C C . ALA A 1 91 ? -8.393 -4.804 5.902 1.00 85.75 91 ALA A C 1
ATOM 699 O O . ALA A 1 91 ? -7.857 -4.646 4.806 1.00 85.75 91 ALA A O 1
ATOM 700 N N . ILE A 1 92 ? -7.901 -4.287 7.030 1.00 84.56 92 ILE A N 1
ATOM 701 C CA . ILE A 1 92 ? -6.670 -3.494 7.113 1.00 84.56 92 ILE A CA 1
ATOM 702 C C . ILE A 1 92 ? -5.476 -4.307 6.612 1.00 84.56 92 ILE A C 1
ATOM 704 O O . ILE A 1 92 ? -4.778 -3.870 5.700 1.00 84.56 92 ILE A O 1
ATOM 708 N N . ASP A 1 93 ? -5.273 -5.505 7.163 1.00 86.44 93 ASP A N 1
ATOM 709 C CA . ASP A 1 93 ? -4.141 -6.361 6.800 1.00 86.44 93 ASP A CA 1
ATOM 710 C C . ASP A 1 93 ? -4.194 -6.762 5.318 1.00 86.44 93 ASP A C 1
ATOM 712 O O . ASP A 1 93 ? -3.162 -6.809 4.644 1.00 86.44 93 ASP A O 1
ATOM 716 N N . SER A 1 94 ? -5.399 -6.975 4.777 1.00 91.88 94 SER A N 1
ATOM 717 C CA . SER A 1 94 ? -5.597 -7.262 3.352 1.00 91.88 94 SER A CA 1
ATOM 718 C C . SER A 1 94 ? -5.175 -6.088 2.465 1.00 91.88 94 SER A C 1
ATOM 720 O O . SER A 1 94 ? -4.476 -6.295 1.476 1.00 91.88 94 SER A O 1
ATOM 722 N N . ILE A 1 95 ? -5.565 -4.854 2.809 1.00 89.31 95 ILE A N 1
ATOM 723 C CA . ILE A 1 95 ? -5.199 -3.660 2.029 1.00 89.31 95 ILE A CA 1
ATOM 724 C C . ILE A 1 95 ? -3.687 -3.421 2.086 1.00 89.31 95 ILE A C 1
ATOM 726 O O . ILE A 1 95 ? -3.076 -3.179 1.045 1.00 89.31 95 ILE A O 1
ATOM 730 N N . THR A 1 96 ? -3.076 -3.537 3.268 1.00 88.06 96 THR A N 1
ATOM 731 C CA . THR A 1 96 ? -1.621 -3.397 3.428 1.00 88.06 96 THR A CA 1
ATOM 732 C C . THR A 1 96 ? -0.876 -4.431 2.587 1.00 88.06 96 THR A C 1
ATOM 734 O O . THR A 1 96 ? 0.023 -4.066 1.837 1.00 88.06 96 THR A O 1
ATOM 737 N N . THR A 1 97 ? -1.319 -5.693 2.610 1.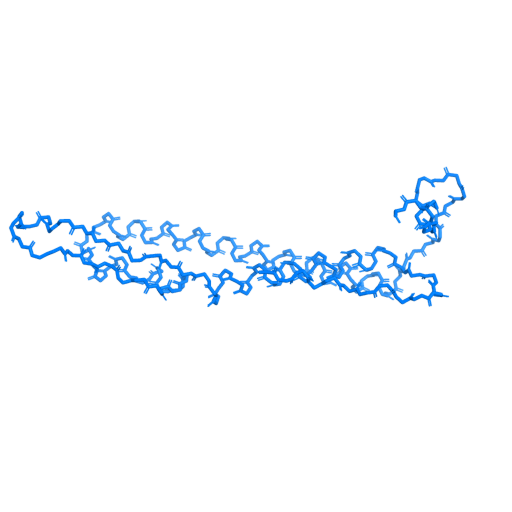00 93.44 97 THR A N 1
ATOM 738 C CA . THR A 1 97 ? -0.726 -6.771 1.798 1.00 93.44 97 THR A CA 1
ATOM 739 C C . THR A 1 97 ? -0.801 -6.474 0.298 1.00 93.44 97 THR A C 1
ATOM 741 O O . THR A 1 97 ? 0.156 -6.719 -0.437 1.00 93.44 97 THR A O 1
ATOM 744 N N . VAL A 1 98 ? -1.930 -5.938 -0.179 1.00 94.38 98 VAL A N 1
ATOM 745 C CA . VAL A 1 98 ? -2.091 -5.561 -1.592 1.00 94.38 98 VAL A CA 1
ATOM 746 C C . VAL A 1 98 ? -1.136 -4.427 -1.969 1.00 94.38 98 VAL A C 1
ATOM 748 O O . VAL A 1 98 ? -0.495 -4.509 -3.014 1.00 94.38 98 VAL A O 1
ATOM 751 N N . LEU A 1 99 ? -1.012 -3.393 -1.132 1.00 93.69 99 LEU A N 1
ATOM 752 C CA . LEU A 1 99 ? -0.089 -2.280 -1.381 1.00 93.69 99 LEU A CA 1
ATOM 753 C C . LEU A 1 99 ? 1.375 -2.737 -1.375 1.00 93.69 99 LEU A C 1
ATOM 755 O O . LEU A 1 99 ? 2.122 -2.341 -2.265 1.00 93.69 99 LEU A O 1
ATOM 759 N N . ASP A 1 100 ? 1.757 -3.604 -0.433 1.00 94.62 100 ASP A N 1
ATOM 760 C CA . ASP A 1 100 ? 3.093 -4.212 -0.385 1.00 94.62 100 ASP A CA 1
ATOM 761 C C . ASP A 1 100 ? 3.386 -4.998 -1.673 1.00 94.62 100 ASP A C 1
ATOM 763 O O . ASP A 1 100 ? 4.416 -4.789 -2.308 1.00 94.62 100 ASP A O 1
ATOM 767 N N . THR A 1 101 ? 2.436 -5.824 -2.124 1.00 97.12 101 THR A N 1
ATOM 768 C CA . THR A 1 101 ? 2.580 -6.610 -3.364 1.00 97.12 101 THR A CA 1
ATOM 769 C C . THR A 1 101 ? 2.749 -5.710 -4.592 1.00 97.12 101 THR A C 1
ATOM 771 O O . THR A 1 101 ? 3.603 -5.967 -5.435 1.00 97.12 101 THR A O 1
ATOM 774 N N . ILE A 1 102 ? 1.969 -4.627 -4.693 1.00 95.75 102 ILE A N 1
ATOM 775 C CA . ILE A 1 102 ? 2.080 -3.662 -5.799 1.00 95.75 102 ILE A CA 1
ATOM 776 C C . ILE A 1 102 ? 3.469 -3.011 -5.816 1.00 95.75 102 ILE A C 1
ATOM 778 O O . ILE A 1 102 ? 4.063 -2.859 -6.882 1.00 95.75 102 ILE A O 1
ATOM 782 N N . ILE A 1 103 ? 3.994 -2.621 -4.653 1.00 96.38 103 ILE A N 1
ATOM 783 C CA . ILE A 1 103 ? 5.321 -2.001 -4.542 1.00 96.38 103 ILE A CA 1
ATOM 784 C C . ILE A 1 103 ? 6.425 -2.995 -4.930 1.00 96.38 103 ILE A C 1
ATOM 786 O O . ILE A 1 103 ? 7.363 -2.611 -5.638 1.00 96.38 103 ILE A O 1
ATOM 790 N N . ASP A 1 104 ? 6.306 -4.260 -4.527 1.00 96.94 104 ASP A N 1
ATOM 791 C CA . ASP A 1 104 ? 7.252 -5.324 -4.885 1.00 96.94 104 ASP A CA 1
ATOM 792 C C . ASP A 1 104 ? 7.254 -5.607 -6.397 1.00 96.94 104 ASP A C 1
ATOM 794 O O . ASP A 1 104 ? 8.319 -5.648 -7.027 1.00 96.94 104 ASP A O 1
ATOM 798 N N . ASP A 1 105 ? 6.072 -5.728 -7.009 1.00 97.00 105 ASP A N 1
ATOM 799 C CA . ASP A 1 105 ? 5.926 -5.925 -8.455 1.00 97.00 105 ASP A CA 1
ATOM 800 C C . ASP A 1 105 ? 6.513 -4.740 -9.239 1.00 97.00 105 ASP A C 1
ATOM 802 O O . ASP A 1 105 ? 7.240 -4.926 -10.219 1.00 97.00 105 ASP A O 1
ATOM 806 N N . LEU A 1 106 ? 6.254 -3.507 -8.789 1.00 95.62 106 LEU A N 1
ATOM 807 C CA . LEU A 1 106 ? 6.793 -2.299 -9.416 1.00 95.62 106 LEU A CA 1
ATOM 808 C C . LEU A 1 106 ? 8.305 -2.176 -9.238 1.00 95.62 106 LEU A C 1
ATOM 810 O O . LEU A 1 106 ? 8.983 -1.725 -10.156 1.00 95.62 106 LEU A O 1
ATOM 814 N N . THR A 1 107 ? 8.851 -2.604 -8.100 1.00 93.62 107 THR A N 1
ATOM 815 C CA . THR A 1 107 ? 10.304 -2.664 -7.886 1.00 93.62 107 THR A CA 1
ATOM 816 C C . THR A 1 107 ? 10.950 -3.672 -8.831 1.00 93.62 107 THR A C 1
ATOM 818 O O . THR A 1 107 ? 11.939 -3.353 -9.486 1.00 93.62 107 THR A O 1
ATOM 821 N N . THR A 1 108 ? 10.337 -4.845 -8.996 1.00 94.06 108 THR A N 1
ATOM 822 C CA . THR A 1 108 ? 10.795 -5.864 -9.951 1.00 94.06 108 THR A CA 1
ATOM 823 C C . THR A 1 108 ? 10.748 -5.347 -11.392 1.00 94.06 108 THR A C 1
ATOM 825 O O . THR A 1 108 ? 11.688 -5.553 -12.165 1.00 94.06 108 THR A O 1
ATOM 828 N N . ALA A 1 109 ? 9.673 -4.647 -11.767 1.00 89.06 109 ALA A N 1
ATOM 829 C CA . ALA A 1 109 ? 9.535 -4.038 -13.087 1.00 89.06 109 ALA A CA 1
ATOM 830 C C . ALA A 1 109 ? 10.564 -2.918 -13.319 1.00 89.06 109 ALA A C 1
ATOM 832 O O . ALA A 1 109 ? 11.133 -2.822 -14.406 1.00 89.06 109 ALA A O 1
ATOM 833 N N . GLU A 1 110 ? 10.821 -2.094 -12.300 1.00 88.94 110 GLU A N 1
ATOM 834 C CA . GLU A 1 110 ? 11.819 -1.025 -12.333 1.00 88.94 110 GLU A CA 1
ATOM 835 C C . GLU A 1 110 ? 13.221 -1.596 -12.575 1.00 88.94 110 GLU A C 1
ATOM 837 O O . GLU A 1 110 ? 13.927 -1.136 -13.473 1.00 88.94 110 GLU A O 1
ATOM 842 N N . ASP A 1 111 ? 13.609 -2.621 -11.816 1.00 87.44 111 ASP A N 1
ATOM 843 C CA . ASP A 1 111 ? 14.918 -3.262 -11.946 1.00 87.44 111 ASP A CA 1
ATOM 844 C C . ASP A 1 111 ? 15.072 -3.968 -13.297 1.00 87.44 111 ASP A C 1
ATOM 846 O O . ASP A 1 111 ? 16.099 -3.809 -13.958 1.00 87.44 111 ASP A O 1
ATOM 850 N N . SER A 1 112 ? 14.017 -4.634 -13.776 1.00 86.19 112 SER A N 1
ATOM 851 C CA . SER A 1 112 ? 14.003 -5.242 -15.114 1.00 86.19 112 SER A CA 1
ATOM 852 C C . SER A 1 112 ? 14.216 -4.199 -16.217 1.00 86.19 112 SER A C 1
ATOM 854 O O . SER A 1 112 ? 14.986 -4.431 -17.141 1.00 86.19 112 SER A O 1
ATOM 856 N N . GLN A 1 113 ? 13.576 -3.028 -16.118 1.00 82.12 113 GLN A N 1
ATOM 857 C CA . GLN A 1 113 ? 13.721 -1.945 -17.101 1.00 82.12 113 GLN A CA 1
ATOM 858 C C . GLN A 1 113 ? 15.065 -1.208 -17.023 1.00 82.12 113 GLN A C 1
ATOM 860 O O . GLN A 1 113 ? 15.483 -0.603 -18.013 1.00 82.12 113 GLN A O 1
ATOM 865 N N . LYS A 1 114 ? 15.741 -1.237 -15.868 1.00 81.88 114 LYS A N 1
ATOM 866 C CA . LYS A 1 114 ? 17.128 -0.762 -15.731 1.00 81.88 114 LYS A CA 1
ATOM 867 C C . LYS A 1 114 ? 18.124 -1.730 -16.370 1.00 81.88 114 LYS A C 1
ATOM 869 O O . LYS A 1 114 ? 19.132 -1.275 -16.903 1.00 81.88 114 LYS A O 1
ATOM 874 N N . GLU A 1 115 ? 17.866 -3.035 -16.281 1.00 81.44 115 GLU A N 1
ATOM 875 C CA . GLU A 1 115 ? 18.733 -4.080 -16.837 1.00 81.44 115 GLU A CA 1
ATOM 876 C C . GLU A 1 115 ? 18.559 -4.232 -18.355 1.00 81.44 115 GLU A C 1
ATOM 878 O O . GLU A 1 115 ? 19.549 -4.226 -19.088 1.00 81.44 115 GLU A O 1
ATOM 883 N N . ASP A 1 116 ? 17.315 -4.322 -18.828 1.00 80.12 116 ASP A N 1
ATOM 884 C CA . ASP A 1 116 ? 16.964 -4.447 -20.241 1.00 80.12 116 ASP A CA 1
ATOM 885 C C . ASP A 1 116 ? 15.787 -3.511 -20.580 1.00 80.12 116 ASP A C 1
ATOM 887 O O . ASP A 1 116 ? 14.617 -3.857 -20.370 1.00 80.12 116 ASP A O 1
ATOM 891 N N . PRO A 1 117 ? 16.061 -2.307 -21.119 1.00 68.31 117 PRO A N 1
ATOM 892 C CA . PRO A 1 117 ? 15.010 -1.388 -21.550 1.00 68.31 117 PRO A CA 1
ATOM 893 C C . PRO A 1 117 ? 14.217 -1.918 -22.762 1.00 68.31 117 PRO A C 1
ATOM 895 O O . PRO A 1 117 ? 13.190 -1.341 -23.127 1.00 68.31 117 PRO A O 1
ATOM 898 N N . GLY A 1 118 ? 14.657 -3.028 -23.367 1.00 67.50 118 GLY A N 1
ATOM 899 C CA . GLY A 1 118 ? 14.100 -3.600 -24.580 1.00 67.50 118 GLY A CA 1
ATOM 900 C C . GLY A 1 118 ? 14.637 -2.939 -25.849 1.00 67.50 118 GLY A C 1
ATOM 901 O O . GLY A 1 118 ? 15.518 -2.078 -25.833 1.00 67.50 118 GLY A O 1
ATOM 902 N N . ILE A 1 119 ? 14.096 -3.377 -26.984 1.00 61.72 119 ILE 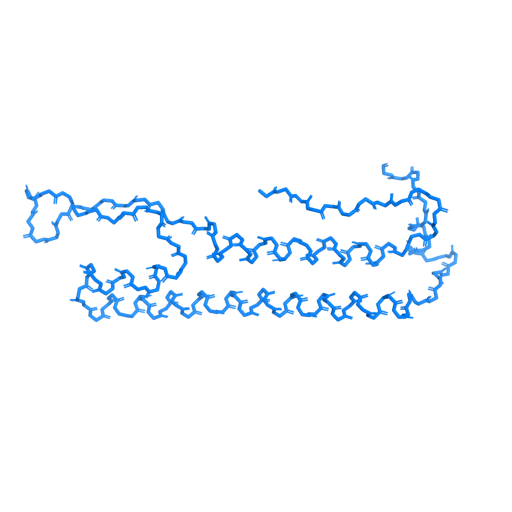A N 1
ATOM 903 C CA . ILE A 1 119 ? 14.369 -2.779 -28.292 1.00 61.72 119 ILE A CA 1
ATOM 904 C C . ILE A 1 119 ? 13.510 -1.532 -28.500 1.00 61.72 119 ILE A C 1
ATOM 906 O O . ILE A 1 119 ? 12.371 -1.466 -28.037 1.00 61.72 119 ILE A O 1
ATOM 910 N N . ASP A 1 120 ? 14.056 -0.563 -29.234 1.00 64.44 120 ASP A N 1
ATOM 911 C CA . ASP A 1 120 ? 13.278 0.566 -29.730 1.00 64.44 120 ASP A CA 1
ATOM 912 C C . ASP A 1 120 ? 12.058 0.058 -30.511 1.00 64.44 120 ASP A C 1
ATOM 914 O O . ASP A 1 120 ? 12.157 -0.884 -31.301 1.00 64.44 120 ASP A O 1
ATOM 918 N N . ALA A 1 121 ? 10.914 0.701 -30.285 1.00 63.75 121 ALA A N 1
ATOM 919 C CA . ALA A 1 121 ? 9.689 0.410 -31.012 1.00 63.75 121 ALA A CA 1
ATOM 920 C C . ALA A 1 121 ? 9.893 0.567 -32.531 1.00 63.75 121 ALA A C 1
ATOM 922 O O . ALA A 1 121 ? 10.685 1.400 -32.980 1.00 63.75 121 ALA A O 1
ATOM 923 N N . GLU A 1 122 ? 9.192 -0.232 -33.337 1.00 70.56 122 GLU A N 1
ATOM 924 C CA . GLU A 1 122 ? 9.280 -0.131 -34.798 1.00 70.56 122 GLU A CA 1
ATOM 925 C C . GLU A 1 122 ? 8.598 1.162 -35.296 1.00 70.56 122 GLU A C 1
ATOM 927 O O . GLU A 1 122 ? 7.569 1.537 -34.725 1.00 70.56 122 GLU A O 1
ATOM 932 N N . PRO A 1 123 ? 9.119 1.831 -36.352 1.00 68.25 123 PRO A N 1
ATOM 933 C CA . PRO A 1 123 ? 8.670 3.153 -36.822 1.00 68.25 123 PRO A CA 1
ATOM 934 C C . PRO A 1 123 ? 7.180 3.326 -37.150 1.00 68.25 123 PRO A C 1
ATOM 936 O O . PRO A 1 123 ? 6.730 4.445 -37.374 1.00 68.25 123 PRO A O 1
ATOM 939 N N . ASP A 1 124 ? 6.427 2.237 -37.240 1.00 72.19 124 ASP A N 1
ATOM 940 C CA . ASP A 1 124 ? 5.011 2.163 -37.594 1.00 72.19 124 ASP A CA 1
ATOM 941 C C . ASP A 1 124 ? 4.112 1.685 -36.436 1.00 72.19 124 ASP A C 1
ATOM 943 O O . ASP A 1 124 ? 2.924 1.417 -36.634 1.00 72.19 124 ASP A O 1
ATOM 947 N N . THR A 1 125 ? 4.648 1.604 -35.214 1.00 65.69 125 THR A N 1
ATOM 948 C CA . THR A 1 125 ? 3.887 1.243 -34.010 1.00 65.69 125 THR A CA 1
ATOM 949 C C . THR A 1 125 ? 3.448 2.481 -33.218 1.00 65.69 125 THR A C 1
ATOM 951 O O . THR A 1 125 ? 4.202 3.450 -33.134 1.00 65.69 125 THR A O 1
ATOM 954 N N . PRO A 1 126 ? 2.281 2.449 -32.538 1.00 67.50 126 PRO A N 1
ATOM 955 C CA . PRO A 1 126 ? 1.856 3.537 -31.647 1.00 67.50 126 PRO A CA 1
ATOM 956 C C . PRO A 1 126 ? 2.876 3.887 -30.553 1.00 67.50 126 PRO A C 1
ATOM 958 O O . PRO A 1 126 ? 2.836 4.979 -29.999 1.00 67.50 126 PRO A O 1
ATOM 961 N N . GLU A 1 127 ? 3.760 2.945 -30.222 1.00 60.50 127 GLU A N 1
ATOM 962 C CA . GLU A 1 127 ? 4.818 3.082 -29.225 1.00 60.50 127 GLU A CA 1
ATOM 963 C C . GLU A 1 127 ? 6.021 3.897 -29.733 1.00 60.50 127 GLU A C 1
ATOM 965 O O . GLU A 1 127 ? 6.705 4.545 -28.945 1.00 60.50 127 GLU A O 1
ATOM 970 N N . TYR A 1 128 ? 6.263 3.933 -31.047 1.00 65.00 128 TYR A N 1
ATOM 971 C CA . TYR A 1 128 ? 7.334 4.734 -31.647 1.00 65.00 128 TYR A CA 1
ATOM 972 C C . TYR A 1 128 ? 7.070 6.238 -31.549 1.00 65.00 128 TYR A C 1
ATOM 974 O O . TYR A 1 128 ? 7.978 7.016 -31.245 1.00 65.00 128 TYR A O 1
ATOM 982 N N . ASP A 1 129 ? 5.805 6.636 -31.703 1.00 63.94 129 ASP A N 1
ATOM 983 C CA . ASP A 1 129 ? 5.353 8.026 -31.568 1.00 63.94 129 ASP A CA 1
ATOM 984 C C . ASP A 1 129 ? 5.442 8.537 -30.123 1.00 63.94 129 ASP A C 1
ATOM 986 O O . ASP A 1 129 ? 5.375 9.741 -29.873 1.00 63.94 129 ASP A O 1
ATOM 990 N N . TRP A 1 130 ? 5.677 7.653 -29.145 1.00 66.81 130 TRP A N 1
ATOM 991 C CA . TRP A 1 130 ? 5.954 8.068 -27.772 1.00 66.81 130 TRP A CA 1
ATOM 992 C C . TRP A 1 130 ? 7.289 8.797 -27.636 1.00 66.81 130 TRP A C 1
ATOM 994 O O . TRP A 1 130 ? 7.586 9.220 -26.531 1.00 66.81 130 TRP A O 1
ATOM 1004 N N . LYS A 1 131 ? 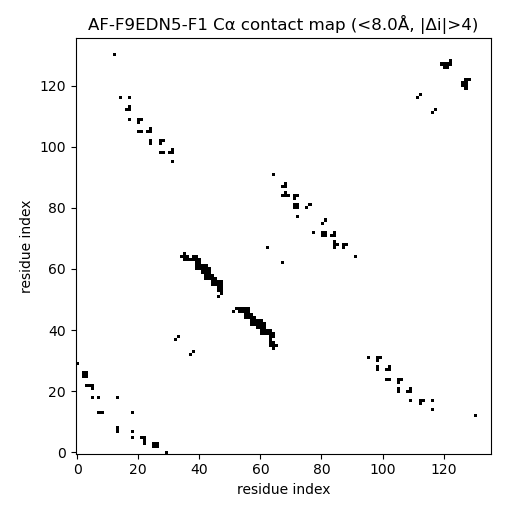8.110 8.960 -28.679 1.00 55.22 131 LYS A N 1
ATOM 1005 C CA . LYS A 1 131 ? 9.309 9.817 -28.628 1.00 55.22 131 LYS A CA 1
ATOM 1006 C C . LYS A 1 131 ? 9.017 11.297 -28.918 1.00 55.22 131 LYS A C 1
ATOM 1008 O O . LYS A 1 131 ? 9.890 12.123 -28.670 1.00 55.22 131 LYS A O 1
ATOM 1013 N N . ASP A 1 132 ? 7.827 11.644 -29.417 1.00 45.84 132 ASP A N 1
ATOM 1014 C CA . ASP A 1 132 ? 7.512 13.012 -29.844 1.00 45.84 132 ASP A CA 1
ATOM 1015 C C . ASP A 1 132 ? 6.818 13.816 -28.724 1.00 45.84 132 ASP A C 1
ATOM 1017 O O . ASP A 1 132 ? 5.713 13.504 -28.277 1.00 45.84 132 ASP A O 1
ATOM 1021 N N . GLU A 1 133 ? 7.498 14.852 -28.229 1.00 48.69 133 GLU A N 1
ATOM 1022 C CA . GLU A 1 133 ? 7.017 15.773 -27.185 1.00 48.69 133 GLU A CA 1
ATOM 1023 C C . GLU A 1 133 ? 6.109 16.884 -27.723 1.00 48.69 133 GLU A C 1
ATOM 1025 O O . GLU A 1 133 ? 5.615 17.700 -26.955 1.00 48.69 133 GLU A O 1
ATOM 1030 N N . SER A 1 134 ? 5.829 16.919 -29.028 1.00 44.28 134 SER A N 1
ATOM 1031 C CA . SER A 1 134 ? 4.989 17.963 -29.633 1.00 44.28 134 SER A CA 1
ATOM 1032 C C . SER A 1 134 ? 3.471 17.759 -29.477 1.00 44.28 134 SER A C 1
ATOM 1034 O O . SER A 1 134 ? 2.692 18.560 -29.997 1.00 44.28 134 SER A O 1
ATOM 1036 N N . GLN A 1 135 ? 3.031 16.710 -28.771 1.00 39.69 135 GLN A N 1
ATOM 1037 C CA . GLN A 1 135 ? 1.619 16.302 -28.675 1.00 39.69 135 GLN A CA 1
ATOM 1038 C C . GLN A 1 135 ? 0.979 16.499 -27.283 1.00 39.69 135 GLN A C 1
ATOM 1040 O O . GLN A 1 135 ? -0.189 16.140 -27.121 1.00 39.69 135 GLN A O 1
ATOM 1045 N N . TRP A 1 136 ? 1.686 17.082 -26.302 1.00 42.78 136 TRP A N 1
ATOM 1046 C CA . TRP A 1 136 ? 1.148 17.377 -24.960 1.00 42.78 136 TRP A CA 1
ATOM 1047 C C . TRP A 1 136 ? 1.452 18.805 -24.507 1.00 42.78 136 TRP A C 1
ATOM 1049 O O . TRP A 1 136 ? 2.641 19.186 -24.501 1.00 42.78 136 TRP A O 1
#

Nearest PDB structures (foldseek):
  6nrb-assembly1_5  TM=3.278E-01  e=3.694E+00  Homo sapiens
  6nr9-assembly1_5  TM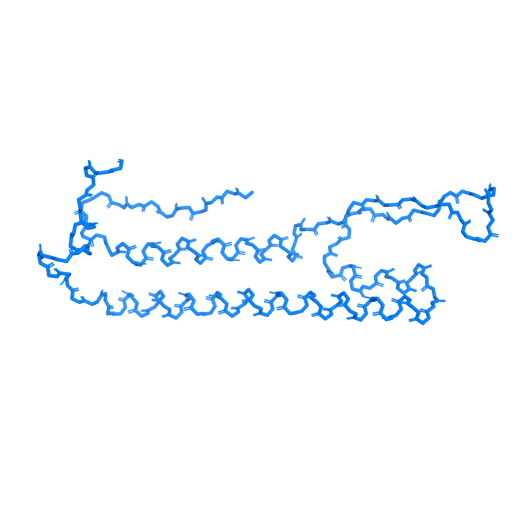=3.250E-01  e=5.875E+00  Homo sapiens